Protein AF-A0A1F0PPR1-F1 (afdb_monomer)

Foldseek 3Di:
DCEPPAQPAEEEAEADADADLQYDHLNHQEYEHDDAAQAQYFCNNDDDQNQNHAEYEYEHLADHDYDVRSQLDDDQAGRNNHAYEYAQNRLVNQCPDPPSVSHSVSYDHNVPDDD

Mean predicted aligned error: 3.06 Å

Secondary structure (DSSP, 8-state):
--TT-SS--EEEE---SS----B-----SEEEE-S--SBPPTTTT-BS--TT--EEEE--SSPPB--GGGSSEETTEEGGGPEEEE-GGGHHHHHHSTTGGGGGGGEEEGGG---

Structure (mmCIF, N/CA/C/O backbone):
data_AF-A0A1F0PPR1-F1
#
_entry.id   AF-A0A1F0PPR1-F1
#
loop_
_atom_site.group_PDB
_atom_site.id
_atom_site.type_symbol
_atom_site.label_atom_id
_atom_site.label_alt_id
_atom_site.label_comp_id
_atom_site.label_asym_id
_atom_site.label_entity_id
_atom_site.label_seq_id
_atom_site.pdbx_PDB_ins_code
_atom_site.Cartn_x
_atom_site.Cartn_y
_atom_site.Cartn_z
_atom_site.occupancy
_atom_site.B_iso_or_equiv
_atom_site.auth_seq_id
_atom_site.auth_comp_id
_atom_site.auth_asym_id
_atom_site.auth_atom_id
_atom_site.pdbx_PDB_model_num
ATOM 1 N N . MET A 1 1 ? 7.290 -11.621 -11.144 1.00 75.56 1 MET A N 1
ATOM 2 C CA . MET A 1 1 ? 6.236 -12.295 -11.944 1.00 75.56 1 MET A CA 1
ATOM 3 C C . MET A 1 1 ? 5.989 -11.612 -13.292 1.00 75.56 1 MET A C 1
ATOM 5 O O . MET A 1 1 ? 5.795 -12.316 -14.270 1.00 75.56 1 MET A O 1
ATOM 9 N N . PHE A 1 2 ? 6.037 -10.278 -13.390 1.00 86.06 2 PHE A N 1
ATOM 10 C CA . PHE A 1 2 ? 5.670 -9.544 -14.616 1.00 86.06 2 PHE A CA 1
ATOM 11 C C . PHE A 1 2 ? 6.868 -9.019 -15.422 1.00 86.06 2 PHE A C 1
ATOM 13 O O . PHE A 1 2 ? 6.737 -8.072 -16.197 1.00 86.06 2 PHE A O 1
ATOM 20 N N . GLN A 1 3 ? 8.048 -9.614 -15.236 1.00 83.69 3 GLN A N 1
ATOM 21 C CA . GLN A 1 3 ? 9.293 -9.155 -15.850 1.00 83.69 3 GLN A CA 1
A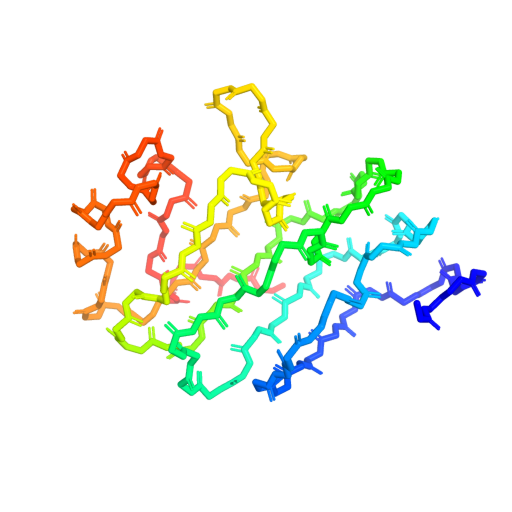TOM 22 C C . GLN A 1 3 ? 9.137 -8.951 -17.365 1.00 83.69 3 GLN A C 1
ATOM 24 O O . GLN A 1 3 ? 8.624 -9.811 -18.075 1.00 83.69 3 GLN A O 1
ATOM 29 N N . GLY A 1 4 ? 9.576 -7.789 -17.854 1.00 84.25 4 GLY A N 1
ATOM 30 C CA . GLY A 1 4 ? 9.473 -7.422 -19.270 1.00 84.25 4 GLY A CA 1
ATOM 31 C C . GLY A 1 4 ? 8.139 -6.796 -19.698 1.00 84.25 4 GLY A C 1
ATOM 32 O O . GLY A 1 4 ? 8.046 -6.303 -20.823 1.00 84.25 4 GLY A O 1
ATOM 33 N N . CYS A 1 5 ? 7.128 -6.723 -18.825 1.00 88.38 5 CYS A N 1
ATOM 34 C CA . CYS A 1 5 ? 5.903 -5.979 -19.115 1.00 88.38 5 CYS A CA 1
ATOM 35 C C . CYS A 1 5 ? 6.185 -4.469 -19.159 1.00 88.38 5 CYS A C 1
ATOM 37 O O . CYS A 1 5 ? 6.371 -3.831 -18.131 1.00 88.38 5 CYS A O 1
ATOM 39 N N . LYS A 1 6 ? 6.191 -3.872 -20.357 1.00 89.12 6 LYS A N 1
ATOM 40 C CA . LYS A 1 6 ? 6.506 -2.439 -20.545 1.00 89.12 6 LYS A CA 1
ATOM 41 C C . LYS A 1 6 ? 5.299 -1.500 -20.436 1.00 89.12 6 LYS A C 1
ATOM 43 O O . LYS A 1 6 ? 5.474 -0.290 -20.347 1.00 89.12 6 LYS A O 1
ATOM 48 N N . LYS A 1 7 ? 4.080 -2.042 -20.523 1.00 93.88 7 LYS A N 1
ATOM 49 C CA . LYS A 1 7 ? 2.820 -1.274 -20.575 1.00 93.88 7 LYS A CA 1
ATOM 50 C C . LYS A 1 7 ? 1.837 -1.642 -19.460 1.00 93.88 7 LYS A C 1
ATOM 52 O O . LYS A 1 7 ? 0.698 -1.186 -19.482 1.00 93.88 7 LYS A O 1
ATOM 57 N N . LEU A 1 8 ? 2.245 -2.483 -18.510 1.00 94.62 8 LEU A N 1
ATOM 58 C CA . LEU A 1 8 ? 1.375 -2.913 -17.421 1.00 94.62 8 LEU A CA 1
ATOM 59 C C . LEU A 1 8 ? 1.256 -1.778 -16.401 1.00 94.62 8 LEU A C 1
ATOM 61 O O . LEU A 1 8 ? 2.196 -1.513 -15.656 1.00 94.62 8 LEU A O 1
ATOM 65 N N . LYS A 1 9 ? 0.115 -1.087 -16.422 1.00 95.94 9 LYS A N 1
ATOM 66 C CA . LYS A 1 9 ? -0.146 0.092 -15.583 1.00 95.94 9 LYS A CA 1
ATOM 67 C C . LYS A 1 9 ? -0.953 -0.231 -14.338 1.00 95.94 9 LYS A C 1
ATOM 69 O O . LYS A 1 9 ? -0.676 0.299 -13.267 1.00 95.94 9 LYS A O 1
ATOM 74 N N . TYR A 1 10 ? -1.950 -1.095 -14.482 1.00 96.19 10 TYR A N 1
ATOM 75 C CA . TYR A 1 10 ? -2.924 -1.379 -13.440 1.00 96.19 10 TYR A CA 1
ATOM 76 C C . TYR A 1 10 ? -2.969 -2.869 -13.170 1.00 96.19 10 TYR A C 1
ATOM 78 O O . TYR A 1 10 ? -3.094 -3.665 -14.098 1.00 96.19 10 TYR A O 1
ATOM 86 N N . ILE A 1 11 ? -2.893 -3.234 -11.896 1.00 95.50 11 ILE A N 1
ATOM 87 C CA . ILE A 1 11 ? -2.921 -4.630 -11.479 1.00 95.50 11 ILE A CA 1
ATOM 88 C C . ILE A 1 11 ? -3.694 -4.796 -10.177 1.00 95.50 11 ILE A C 1
ATOM 90 O O . ILE A 1 11 ? -3.647 -3.946 -9.287 1.00 95.50 11 ILE A O 1
ATOM 94 N N . SER A 1 12 ? -4.424 -5.903 -10.095 1.00 96.56 12 SER A N 1
ATOM 95 C CA . SER A 1 12 ? -5.233 -6.303 -8.953 1.00 96.56 12 SER A CA 1
ATOM 96 C C . SER A 1 12 ? -4.806 -7.688 -8.494 1.00 96.56 12 SER A C 1
ATOM 98 O O . SER A 1 12 ? -4.625 -8.577 -9.322 1.00 96.56 12 SER A O 1
ATOM 100 N N . VAL A 1 13 ? -4.609 -7.853 -7.188 1.00 95.81 13 VAL A N 1
ATOM 101 C CA . VAL A 1 13 ? -3.995 -9.052 -6.609 1.00 95.81 13 VAL A CA 1
ATOM 102 C C . VAL A 1 13 ? -4.779 -9.477 -5.368 1.00 95.81 13 VAL A C 1
ATOM 104 O O . VAL A 1 13 ? -4.956 -8.645 -4.476 1.00 95.81 13 VAL A O 1
ATOM 107 N N . PRO A 1 14 ? -5.254 -10.730 -5.281 1.00 96.75 14 PRO A N 1
ATOM 108 C CA . PRO A 1 14 ? -5.857 -11.265 -4.061 1.00 96.75 14 PRO A CA 1
ATOM 109 C C . PRO A 1 14 ? -4.782 -11.619 -3.016 1.00 96.75 14 PRO A C 1
ATOM 111 O O . PRO A 1 14 ? -3.600 -11.653 -3.362 1.00 96.75 14 PRO A O 1
ATOM 114 N N . PRO A 1 15 ? -5.153 -11.935 -1.761 1.00 96.31 15 PRO A N 1
ATOM 115 C CA . PRO A 1 15 ? -4.201 -12.379 -0.749 1.00 96.31 15 PRO A CA 1
ATOM 116 C C . PRO A 1 15 ? -3.386 -13.580 -1.230 1.00 96.31 15 PRO A C 1
ATOM 118 O O . PRO A 1 15 ? -3.942 -14.610 -1.608 1.00 96.31 15 PRO A O 1
ATOM 121 N N . ILE A 1 16 ? -2.062 -13.440 -1.204 1.00 94.69 16 ILE A N 1
ATOM 122 C CA . ILE A 1 16 ? -1.110 -14.483 -1.595 1.00 94.69 16 ILE A CA 1
ATOM 123 C C . ILE A 1 16 ? 0.059 -14.537 -0.603 1.00 94.69 16 ILE A C 1
ATOM 125 O O . ILE A 1 16 ? 0.426 -13.508 -0.032 1.00 94.69 16 ILE A O 1
ATOM 129 N N . PRO A 1 17 ? 0.672 -15.716 -0.390 1.00 91.94 17 PRO A N 1
ATOM 130 C CA . PRO A 1 17 ? 1.691 -15.893 0.643 1.00 91.94 17 PRO A CA 1
ATOM 131 C C . PRO A 1 17 ? 3.115 -15.504 0.204 1.00 91.94 17 PRO A C 1
ATOM 133 O O . PRO A 1 17 ? 4.058 -15.743 0.950 1.00 91.94 17 PRO A O 1
ATOM 136 N N . PHE A 1 18 ? 3.304 -14.931 -0.990 1.00 89.50 18 PHE A N 1
ATOM 137 C CA . PHE A 1 18 ? 4.623 -14.569 -1.526 1.00 89.50 18 PHE A CA 1
ATOM 138 C C . PHE A 1 18 ? 4.613 -13.238 -2.291 1.00 89.50 18 PHE A C 1
ATOM 140 O O . PHE A 1 18 ? 3.575 -12.779 -2.770 1.00 89.50 18 PHE A O 1
ATOM 147 N N . GLY A 1 19 ? 5.792 -12.620 -2.413 1.00 86.62 19 GLY A N 1
ATOM 148 C CA . GLY A 1 19 ? 6.001 -11.385 -3.167 1.00 86.62 19 GLY A CA 1
ATOM 149 C C . GLY A 1 19 ? 5.929 -11.571 -4.680 1.00 86.62 19 GLY A C 1
ATOM 150 O O . GLY A 1 19 ? 6.522 -12.498 -5.228 1.00 86.62 19 GLY A O 1
ATOM 151 N N . ILE A 1 20 ? 5.224 -10.672 -5.372 1.00 88.56 20 ILE A N 1
ATOM 152 C CA . ILE A 1 20 ? 5.032 -10.747 -6.835 1.00 88.56 20 ILE A CA 1
ATOM 153 C C . ILE A 1 20 ? 5.558 -9.534 -7.603 1.00 88.56 20 ILE A C 1
ATOM 155 O O . ILE A 1 20 ? 5.854 -9.679 -8.793 1.00 88.56 20 ILE A O 1
ATOM 159 N N . PHE A 1 21 ? 5.735 -8.387 -6.930 1.00 90.56 21 PHE A N 1
ATOM 160 C CA . PHE A 1 21 ? 6.280 -7.152 -7.509 1.00 90.56 21 PHE A CA 1
ATOM 161 C C . PHE A 1 21 ? 7.786 -7.008 -7.294 1.00 90.56 21 PHE A C 1
ATOM 163 O O . PHE A 1 21 ? 8.338 -5.928 -7.496 1.00 90.56 21 PHE A O 1
ATOM 170 N N . ASN A 1 22 ? 8.463 -8.106 -6.941 1.00 89.19 22 ASN A N 1
ATOM 171 C CA . ASN A 1 22 ? 9.907 -8.240 -7.083 1.00 89.19 22 ASN A CA 1
ATOM 172 C C . ASN A 1 22 ? 10.274 -8.440 -8.566 1.00 89.19 22 ASN A C 1
ATOM 174 O O . ASN A 1 22 ? 10.566 -9.547 -9.019 1.00 89.19 22 ASN A O 1
ATOM 178 N N . ASP A 1 23 ? 10.132 -7.376 -9.352 1.00 89.56 23 ASP A N 1
ATOM 179 C CA . ASP A 1 23 ? 10.385 -7.351 -10.791 1.00 89.56 23 ASP A CA 1
ATOM 180 C C . ASP A 1 23 ? 10.970 -6.000 -11.255 1.00 89.56 23 ASP A C 1
ATOM 182 O O . ASP A 1 23 ? 11.166 -5.065 -10.469 1.00 89.56 23 ASP A O 1
ATOM 186 N N . ASN A 1 24 ? 11.268 -5.913 -12.555 1.00 89.25 24 ASN A N 1
ATOM 187 C CA . ASN A 1 24 ? 11.805 -4.723 -13.217 1.00 89.25 24 ASN A CA 1
ATOM 188 C C . ASN A 1 24 ? 10.730 -3.867 -13.916 1.00 89.25 24 ASN A C 1
ATOM 190 O O . ASN A 1 24 ? 11.056 -3.065 -14.793 1.00 89.25 24 ASN A O 1
ATOM 194 N N . VAL A 1 25 ? 9.450 -4.044 -13.578 1.00 91.44 25 VAL A N 1
ATOM 195 C CA . VAL A 1 25 ? 8.363 -3.306 -14.222 1.00 91.44 25 VAL A CA 1
ATOM 196 C C . VAL A 1 25 ? 8.231 -1.936 -13.573 1.00 91.44 25 VAL A C 1
ATOM 198 O O . VAL A 1 25 ? 7.781 -1.787 -12.440 1.00 91.44 25 VAL A O 1
ATOM 201 N N . ILE A 1 26 ? 8.607 -0.909 -14.330 1.00 91.81 26 ILE A N 1
ATOM 202 C CA . ILE A 1 26 ? 8.494 0.491 -13.905 1.00 91.81 26 ILE A CA 1
ATOM 203 C C . ILE A 1 26 ? 7.170 1.135 -14.323 1.00 91.81 26 ILE A C 1
ATOM 205 O O . ILE A 1 26 ? 6.891 2.249 -13.901 1.00 91.81 26 ILE A O 1
ATOM 209 N N . SER A 1 27 ? 6.369 0.466 -15.163 1.00 93.81 27 SER A N 1
ATOM 210 C CA . SER A 1 27 ? 5.166 1.050 -15.768 1.00 93.81 27 SER A CA 1
ATOM 211 C C . SER A 1 27 ? 3.931 1.036 -14.871 1.00 93.81 27 SER A C 1
ATOM 213 O O . SER A 1 27 ? 2.927 1.623 -15.269 1.00 93.81 27 SER A O 1
ATOM 215 N N . TYR A 1 28 ? 3.973 0.371 -13.710 1.00 94.50 28 TYR A N 1
ATOM 216 C CA . TYR A 1 28 ? 2.838 0.357 -12.791 1.00 94.50 28 TYR A CA 1
ATOM 217 C C . TYR A 1 28 ? 2.499 1.777 -12.366 1.00 94.50 28 TYR A C 1
ATOM 219 O O . TYR A 1 28 ? 3.352 2.476 -11.845 1.00 94.50 28 TYR A O 1
ATOM 227 N N . GLU A 1 29 ? 1.249 2.172 -12.553 1.00 96.06 29 GLU A N 1
ATOM 228 C CA . GLU A 1 29 ? 0.689 3.424 -12.053 1.00 96.06 29 GLU A CA 1
ATOM 229 C C . GLU A 1 29 ? -0.149 3.170 -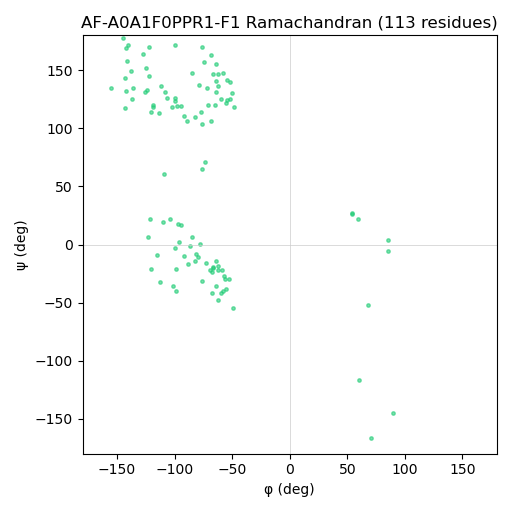10.796 1.00 96.06 29 GLU A C 1
ATOM 231 O O . GLU A 1 29 ? -0.120 3.970 -9.857 1.00 96.06 29 GLU A O 1
ATOM 236 N N . ARG A 1 30 ? -0.844 2.023 -10.750 1.00 96.31 30 ARG A N 1
ATOM 237 C CA . ARG A 1 30 ? -1.662 1.604 -9.610 1.00 96.31 30 ARG A CA 1
ATOM 238 C C . ARG A 1 30 ? -1.579 0.105 -9.358 1.00 96.31 30 ARG A C 1
ATOM 240 O O . ARG A 1 30 ? -1.831 -0.700 -10.259 1.00 96.31 30 ARG A O 1
ATOM 247 N N . VAL A 1 31 ? -1.368 -0.257 -8.098 1.00 96.25 31 VAL A N 1
ATOM 248 C CA . VAL A 1 31 ? -1.563 -1.624 -7.601 1.00 96.25 31 VAL A CA 1
ATOM 249 C C . VAL A 1 31 ? -2.750 -1.659 -6.648 1.00 96.25 31 VAL A C 1
ATOM 251 O O . VAL A 1 31 ? -2.884 -0.787 -5.797 1.00 96.25 31 VAL A O 1
ATOM 254 N N . ARG A 1 32 ? -3.614 -2.667 -6.777 1.00 97.38 32 ARG A N 1
ATOM 255 C CA . ARG A 1 32 ? -4.750 -2.914 -5.881 1.00 97.38 32 ARG A CA 1
ATOM 256 C C . ARG A 1 32 ? -4.608 -4.272 -5.205 1.00 97.38 32 ARG A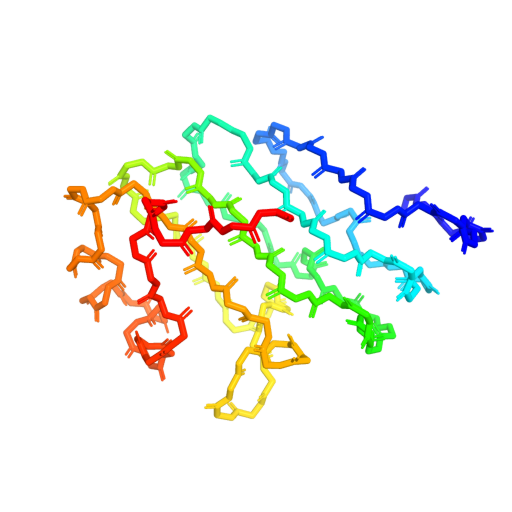 C 1
ATOM 258 O O . ARG A 1 32 ? -4.643 -5.300 -5.878 1.00 97.38 32 ARG A O 1
ATOM 265 N N . LEU A 1 33 ? -4.510 -4.276 -3.885 1.00 97.56 33 LEU A N 1
ATOM 266 C CA . LEU A 1 33 ? -4.592 -5.471 -3.056 1.00 97.56 33 LEU A CA 1
ATOM 267 C C . LEU A 1 33 ? -6.054 -5.702 -2.702 1.00 97.56 33 LEU A C 1
ATOM 269 O O . LEU A 1 33 ? -6.648 -4.947 -1.935 1.00 97.56 33 LEU A O 1
ATOM 273 N N . CYS A 1 34 ? -6.635 -6.705 -3.347 1.00 97.12 34 CYS A N 1
ATOM 274 C CA . CYS A 1 34 ? -8.051 -7.011 -3.248 1.00 97.12 34 CYS A CA 1
ATOM 275 C C . CYS A 1 34 ? -8.319 -7.889 -2.026 1.00 97.12 34 CYS A C 1
ATOM 277 O O . CYS A 1 34 ? -7.492 -8.738 -1.688 1.00 97.12 34 CYS A O 1
ATOM 279 N N . GLY A 1 35 ? -9.488 -7.719 -1.414 1.00 95.94 35 GLY A N 1
ATOM 280 C CA . GLY A 1 35 ? -9.933 -8.487 -0.256 1.00 95.94 35 GLY A CA 1
ATOM 281 C C . GLY A 1 35 ? -9.188 -8.186 1.049 1.00 95.94 35 GLY A C 1
ATOM 282 O 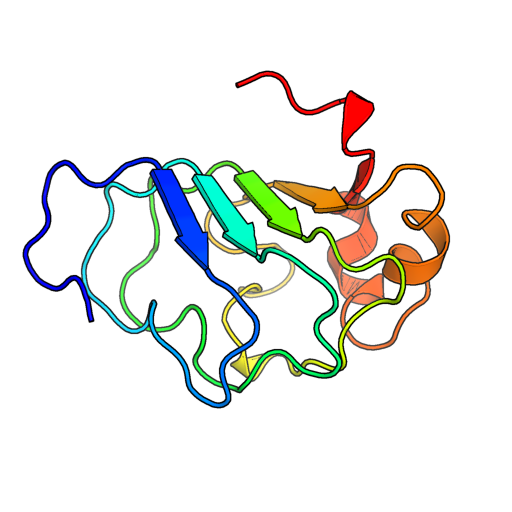O . GLY A 1 35 ? -8.462 -7.199 1.195 1.00 95.94 35 GLY A O 1
ATOM 283 N N . GLU A 1 36 ? -9.391 -9.071 2.025 1.00 97.50 36 GLU A N 1
ATOM 284 C CA . GLU A 1 36 ? -8.837 -8.950 3.375 1.00 97.50 36 GLU A CA 1
ATOM 285 C C . GLU A 1 36 ? -7.490 -9.671 3.491 1.00 97.50 36 GLU A C 1
ATOM 287 O O . GLU A 1 36 ? -7.401 -10.902 3.479 1.00 97.50 36 GLU A O 1
ATOM 292 N N . TRP A 1 37 ? -6.426 -8.890 3.637 1.00 97.44 37 TRP A N 1
ATOM 293 C CA . TRP A 1 37 ? -5.070 -9.362 3.845 1.00 97.44 37 TRP A CA 1
ATOM 294 C C . TRP A 1 37 ? -4.774 -9.399 5.340 1.00 97.44 37 TRP A C 1
ATOM 296 O O . TRP A 1 37 ? -4.758 -8.381 6.022 1.00 97.44 37 TRP A O 1
ATOM 306 N N . LYS A 1 38 ? -4.469 -10.584 5.867 1.00 97.00 38 LYS A N 1
ATOM 307 C CA . LYS A 1 38 ? -3.986 -10.709 7.254 1.00 97.00 38 LYS A CA 1
ATOM 308 C C . LYS A 1 38 ? -2.521 -10.288 7.386 1.00 97.00 38 LYS A C 1
ATOM 310 O O . LYS A 1 38 ? -2.098 -9.805 8.435 1.00 97.00 38 LYS A O 1
ATOM 315 N N . HIS A 1 39 ? -1.751 -10.500 6.324 1.00 96.62 39 HIS A N 1
ATOM 316 C CA . HIS A 1 39 ? -0.325 -10.229 6.251 1.00 96.62 39 HIS A CA 1
ATOM 317 C C . HIS A 1 39 ? 0.068 -9.998 4.793 1.00 96.62 39 HIS A C 1
ATOM 319 O O . HIS A 1 39 ? -0.352 -10.779 3.941 1.00 96.62 39 HIS A O 1
ATOM 325 N N . ILE A 1 40 ? 0.860 -8.960 4.514 1.00 96.19 40 ILE A N 1
ATOM 326 C CA . ILE A 1 40 ? 1.516 -8.794 3.210 1.00 96.19 40 ILE A CA 1
ATOM 327 C C . ILE A 1 40 ? 2.959 -9.284 3.374 1.00 96.19 40 ILE A C 1
ATOM 329 O O . ILE A 1 40 ? 3.645 -8.792 4.274 1.00 96.19 40 ILE A O 1
ATOM 333 N N . PRO A 1 41 ? 3.415 -10.253 2.562 1.00 94.75 41 PRO A N 1
ATOM 334 C CA . PRO A 1 41 ? 4.698 -10.903 2.785 1.00 94.75 41 PRO A CA 1
ATOM 335 C C . PRO A 1 41 ? 5.872 -9.948 2.551 1.00 94.75 41 PRO A C 1
ATOM 337 O O . PRO A 1 41 ? 5.746 -8.885 1.935 1.00 94.75 41 PRO A O 1
ATOM 340 N N . ASP A 1 42 ? 7.040 -10.333 3.048 1.00 93.06 42 ASP A N 1
ATOM 341 C CA . ASP A 1 42 ? 8.276 -9.611 2.771 1.00 93.06 42 ASP A CA 1
ATOM 342 C C . ASP A 1 42 ? 8.616 -9.662 1.274 1.00 93.06 42 ASP A C 1
ATOM 344 O O . ASP A 1 42 ? 8.186 -10.555 0.535 1.00 93.06 42 ASP A O 1
ATOM 348 N N . TYR A 1 43 ? 9.377 -8.670 0.811 1.00 91.00 43 TYR A N 1
ATOM 349 C CA . TYR A 1 43 ? 9.788 -8.517 -0.584 1.00 91.00 43 TYR A CA 1
ATOM 350 C C . TYR A 1 43 ? 8.621 -8.399 -1.582 1.00 91.00 43 TYR A C 1
ATOM 352 O O . TYR A 1 43 ? 8.789 -8.656 -2.778 1.00 91.00 43 TYR A O 1
ATOM 360 N N . PHE A 1 44 ? 7.433 -7.996 -1.112 1.00 91.62 44 PHE A N 1
ATOM 361 C CA . PHE A 1 44 ? 6.246 -7.886 -1.955 1.00 91.62 44 PHE A CA 1
ATOM 362 C C . PHE A 1 44 ? 6.423 -6.858 -3.072 1.00 91.62 44 PHE A C 1
ATOM 364 O O . PHE A 1 44 ? 6.188 -7.201 -4.229 1.00 91.62 44 PHE A O 1
ATOM 371 N N . PHE A 1 45 ? 6.912 -5.660 -2.733 1.00 87.81 45 PHE A N 1
ATOM 372 C CA . PHE A 1 45 ? 7.322 -4.573 -3.632 1.00 87.81 45 PHE A CA 1
ATOM 373 C C . PHE A 1 45 ? 8.844 -4.395 -3.648 1.00 87.81 45 PHE A C 1
ATOM 375 O O . PHE A 1 45 ? 9.370 -3.351 -3.276 1.00 87.81 45 PHE A O 1
ATOM 382 N N . TRP A 1 46 ? 9.578 -5.425 -4.062 1.00 83.25 46 TRP A N 1
ATOM 383 C CA . TRP A 1 46 ? 11.043 -5.371 -4.103 1.00 83.25 46 TRP A CA 1
ATOM 384 C C . TRP A 1 46 ? 11.606 -5.095 -5.510 1.00 83.25 46 TRP A C 1
ATOM 386 O O . TRP A 1 46 ? 10.881 -5.080 -6.508 1.00 83.25 46 TRP A O 1
ATOM 396 N N . GLY A 1 47 ? 12.912 -4.856 -5.610 1.00 77.06 47 GLY A N 1
ATOM 397 C CA . GLY A 1 47 ? 13.606 -4.659 -6.886 1.00 77.06 47 GLY A CA 1
ATOM 398 C C . GLY 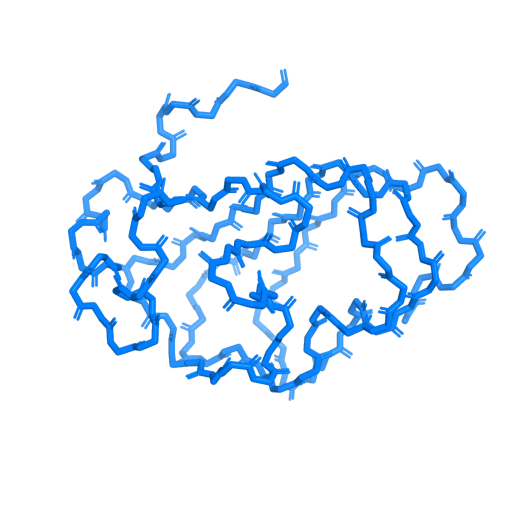A 1 47 ? 13.653 -3.199 -7.345 1.00 77.06 47 GLY A C 1
ATOM 399 O O . GLY A 1 47 ? 13.817 -2.295 -6.533 1.00 77.06 47 GLY A O 1
ATOM 400 N N . TRP A 1 48 ? 13.566 -2.970 -8.660 1.00 73.19 48 TRP A N 1
ATOM 401 C CA . TRP A 1 48 ? 13.721 -1.631 -9.248 1.00 73.19 48 TRP A CA 1
ATOM 402 C C . TRP A 1 48 ? 12.698 -0.641 -8.684 1.00 73.19 48 TRP A C 1
ATOM 404 O O . TRP A 1 48 ? 11.551 -1.020 -8.416 1.00 73.19 48 TRP A O 1
ATOM 414 N N . GLU A 1 49 ? 13.113 0.627 -8.582 1.00 72.94 49 GLU A N 1
ATOM 415 C CA . GLU A 1 49 ? 12.241 1.752 -8.245 1.00 72.94 49 GLU A CA 1
ATOM 416 C C . GLU A 1 49 ? 10.992 1.686 -9.127 1.00 72.94 49 GLU A C 1
ATOM 418 O O . GLU A 1 49 ? 11.070 1.735 -10.358 1.00 72.94 49 GLU A O 1
ATOM 423 N N . LYS A 1 50 ? 9.822 1.536 -8.510 1.00 89.50 50 LYS A N 1
ATOM 424 C CA . LYS A 1 50 ? 8.538 1.501 -9.212 1.00 89.50 50 LYS A CA 1
ATOM 425 C C . LYS A 1 50 ? 8.163 2.935 -9.618 1.00 89.50 50 LYS A C 1
ATOM 427 O O . LYS A 1 50 ? 7.217 3.505 -9.096 1.00 89.50 50 LYS A O 1
ATOM 432 N N . ARG A 1 51 ? 8.962 3.535 -10.511 1.00 89.69 51 ARG A N 1
ATOM 433 C CA . ARG A 1 51 ? 9.038 4.985 -10.808 1.00 89.69 51 ARG A CA 1
ATOM 434 C C . ARG A 1 51 ? 7.744 5.632 -11.290 1.00 89.69 51 ARG A C 1
ATOM 436 O O . ARG A 1 51 ? 7.601 6.845 -11.184 1.00 89.69 51 ARG A O 1
ATOM 443 N N . ASN A 1 52 ? 6.813 4.852 -11.831 1.00 93.50 52 ASN A N 1
ATOM 444 C CA . ASN A 1 52 ? 5.519 5.386 -12.250 1.00 93.50 52 ASN A CA 1
ATOM 445 C C . ASN A 1 52 ? 4.416 5.122 -11.224 1.00 93.50 52 ASN A C 1
ATOM 447 O O . ASN A 1 52 ? 3.290 5.565 -11.450 1.00 93.50 52 ASN A O 1
ATOM 451 N N . LEU A 1 53 ? 4.707 4.415 -10.125 1.00 94.50 53 LEU A N 1
ATOM 452 C CA . LEU A 1 53 ? 3.696 4.018 -9.156 1.00 94.50 53 LEU A CA 1
ATOM 453 C C . LEU A 1 53 ? 3.233 5.252 -8.397 1.00 94.50 53 LEU A C 1
ATOM 455 O O . LEU A 1 53 ? 4.029 5.929 -7.753 1.00 94.50 53 LEU A O 1
ATOM 459 N N . LYS A 1 54 ? 1.938 5.540 -8.496 1.00 96.06 54 LYS A N 1
ATOM 460 C CA . LYS A 1 54 ? 1.302 6.703 -7.868 1.00 96.06 54 LYS A CA 1
ATOM 461 C C . LYS A 1 54 ? 0.334 6.293 -6.773 1.00 96.06 54 LYS A C 1
ATOM 463 O O . LYS A 1 54 ? 0.166 7.031 -5.808 1.00 96.06 54 LYS A O 1
ATOM 468 N N . ALA A 1 55 ? -0.310 5.137 -6.930 1.00 97.25 55 ALA A N 1
ATOM 469 C CA . ALA A 1 55 ? -1.368 4.692 -6.037 1.00 97.25 55 ALA A CA 1
ATOM 470 C C . ALA A 1 55 ? -1.235 3.212 -5.669 1.00 97.25 55 ALA A C 1
ATOM 472 O O . ALA A 1 55 ? -1.056 2.337 -6.518 1.00 97.25 55 ALA A O 1
ATOM 473 N N . ILE A 1 56 ? -1.404 2.932 -4.387 1.00 97.00 56 ILE A N 1
ATOM 474 C CA . ILE A 1 56 ? -1.543 1.593 -3.835 1.00 97.00 56 ILE A CA 1
ATOM 475 C C . ILE A 1 56 ? -2.895 1.564 -3.144 1.00 97.00 56 ILE A C 1
ATOM 477 O O . ILE A 1 56 ? -3.106 2.277 -2.175 1.00 97.00 56 ILE A O 1
ATOM 481 N N . ILE A 1 57 ? -3.823 0.763 -3.647 1.00 98.25 57 ILE A N 1
ATOM 482 C CA . ILE A 1 57 ? -5.138 0.588 -3.034 1.00 98.25 57 ILE A CA 1
ATOM 483 C C . ILE A 1 57 ? -5.107 -0.704 -2.231 1.00 98.25 57 ILE A C 1
ATOM 485 O O . ILE A 1 57 ? -4.788 -1.753 -2.785 1.00 98.25 57 ILE A O 1
ATOM 489 N N . ILE A 1 58 ? -5.460 -0.644 -0.955 1.00 98.12 58 ILE A N 1
ATOM 490 C CA . ILE A 1 58 ? -5.589 -1.817 -0.091 1.00 98.12 58 ILE A CA 1
ATOM 491 C C . ILE A 1 58 ? -7.036 -1.872 0.370 1.00 98.12 58 ILE A C 1
ATOM 493 O O . ILE A 1 58 ? -7.523 -0.927 0.975 1.00 98.12 58 ILE A O 1
ATOM 497 N N . GLU A 1 59 ? -7.742 -2.956 0.063 1.00 98.31 59 GLU A N 1
ATOM 498 C CA . GLU A 1 59 ? -9.164 -3.084 0.412 1.00 98.31 59 GLU A CA 1
ATOM 499 C C . GLU A 1 59 ? -9.410 -3.542 1.843 1.00 98.31 59 GLU A C 1
ATOM 501 O O . GLU A 1 59 ? -10.532 -3.441 2.328 1.00 98.31 59 GLU A O 1
ATOM 506 N N . SER A 1 60 ? -8.373 -4.043 2.511 1.00 98.31 60 SER A N 1
ATOM 507 C CA . SER A 1 60 ? -8.500 -4.638 3.834 1.00 98.31 60 SER A CA 1
ATOM 508 C C . SER A 1 60 ? -8.939 -3.599 4.856 1.00 98.31 60 SER A C 1
ATOM 510 O O . SER A 1 60 ? -8.243 -2.603 5.084 1.00 98.31 60 SER A O 1
ATOM 512 N N . GLY A 1 61 ? -10.086 -3.841 5.488 1.00 97.88 61 GLY A N 1
ATOM 513 C CA . GLY A 1 61 ? -10.639 -2.969 6.519 1.00 97.88 61 GLY A CA 1
ATOM 514 C C . GLY A 1 61 ? -9.825 -2.989 7.816 1.00 97.88 6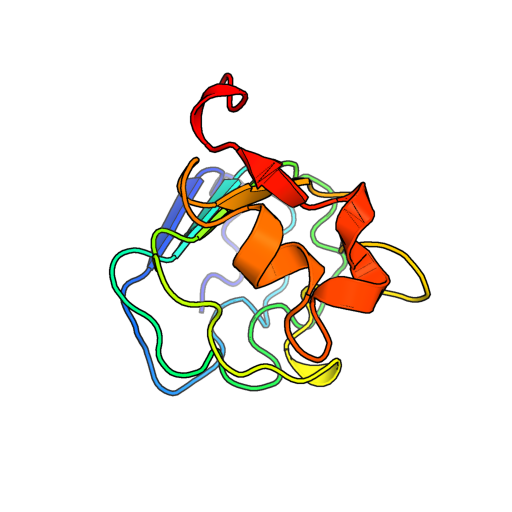1 GLY A C 1
ATOM 515 O O . GLY A 1 61 ? -9.888 -2.043 8.610 1.00 97.88 61 GLY A O 1
ATOM 516 N N . ILE A 1 62 ? -9.048 -4.048 8.033 1.00 98.00 62 ILE A N 1
ATOM 517 C CA . ILE A 1 62 ? -8.077 -4.160 9.122 1.00 98.00 62 ILE A CA 1
ATOM 518 C C . ILE A 1 62 ? -6.670 -4.058 8.514 1.00 98.00 62 ILE A C 1
ATOM 520 O O . ILE A 1 62 ? -6.396 -4.772 7.549 1.00 98.00 62 ILE A O 1
ATOM 524 N N . PRO A 1 63 ? -5.772 -3.216 9.063 1.00 98.12 63 PRO A N 1
ATOM 525 C CA . PRO A 1 63 ? -4.400 -3.110 8.580 1.00 98.12 63 PRO A CA 1
ATOM 526 C C . PRO A 1 63 ? -3.694 -4.476 8.592 1.00 98.12 63 PRO A C 1
ATOM 528 O O . PRO A 1 63 ? -3.576 -5.091 9.659 1.00 98.12 63 PRO A O 1
ATOM 531 N N . PRO A 1 64 ? -3.203 -4.965 7.440 1.00 97.88 64 PRO A N 1
ATOM 532 C CA . PRO A 1 64 ? -2.441 -6.202 7.378 1.00 97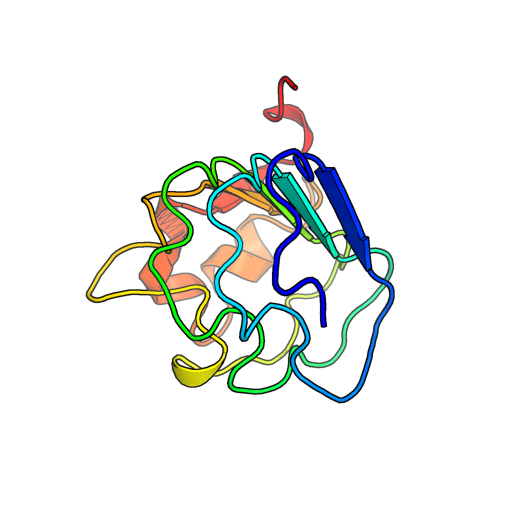.88 64 PRO A CA 1
ATOM 533 C C . PRO A 1 64 ? -1.154 -6.072 8.189 1.00 97.88 64 PRO A C 1
ATOM 535 O O . PRO A 1 64 ? -0.525 -5.010 8.211 1.00 97.88 64 PRO A O 1
ATOM 538 N N . LYS A 1 65 ? -0.703 -7.166 8.808 1.00 97.25 65 LYS A N 1
ATOM 539 C CA . LYS A 1 65 ? 0.644 -7.206 9.392 1.00 97.25 65 LYS A CA 1
ATOM 540 C C . LYS A 1 65 ? 1.674 -7.071 8.276 1.00 97.25 65 LYS A C 1
ATOM 542 O O . LYS A 1 65 ? 1.599 -7.818 7.301 1.00 97.25 65 LYS A O 1
ATOM 547 N N . ILE A 1 66 ? 2.648 -6.186 8.435 1.00 95.50 66 ILE A N 1
ATOM 548 C CA . ILE A 1 66 ? 3.746 -6.004 7.481 1.00 95.50 66 ILE A CA 1
ATOM 549 C C . ILE A 1 66 ? 5.052 -5.722 8.214 1.00 95.50 66 ILE A C 1
ATOM 551 O O . ILE A 1 66 ? 5.053 -5.440 9.413 1.00 95.50 66 ILE A O 1
ATOM 555 N N . THR A 1 67 ? 6.153 -5.760 7.473 1.00 92.88 67 THR A N 1
ATOM 556 C CA . THR A 1 67 ? 7.451 -5.256 7.920 1.00 92.88 67 THR A CA 1
ATOM 557 C C . THR A 1 67 ? 7.940 -4.178 6.949 1.00 92.88 67 THR A C 1
ATOM 559 O O . THR A 1 67 ? 7.395 -4.011 5.855 1.00 92.88 67 THR A O 1
ATOM 562 N N . ASN A 1 68 ? 9.011 -3.467 7.308 1.00 86.25 68 ASN A N 1
ATOM 563 C CA . ASN A 1 68 ? 9.680 -2.555 6.373 1.00 86.25 68 ASN A CA 1
ATOM 564 C C . ASN A 1 68 ? 10.273 -3.289 5.150 1.00 86.25 68 ASN A C 1
ATOM 566 O O . ASN A 1 68 ? 10.500 -2.673 4.111 1.00 86.25 68 ASN A O 1
ATOM 570 N N . THR A 1 69 ? 10.460 -4.611 5.226 1.00 90.12 69 THR A N 1
ATOM 571 C CA . THR A 1 69 ? 10.987 -5.447 4.137 1.00 90.12 69 THR A CA 1
ATOM 572 C C . THR A 1 69 ? 9.922 -5.784 3.084 1.00 90.12 69 THR A C 1
ATOM 574 O O . THR A 1 69 ? 10.259 -6.232 1.990 1.00 90.12 69 THR A O 1
ATOM 577 N N . SER A 1 70 ? 8.633 -5.509 3.329 1.00 91.06 70 SER A N 1
ATOM 578 C CA . SER A 1 70 ? 7.569 -5.684 2.324 1.00 91.06 70 SER A CA 1
ATOM 579 C C . SER A 1 70 ? 7.724 -4.764 1.097 1.00 91.06 70 SER A C 1
ATOM 581 O O . SER A 1 70 ? 7.091 -5.013 0.071 1.00 91.06 70 SER A O 1
ATOM 583 N N . GLY A 1 71 ? 8.575 -3.731 1.164 1.00 87.69 71 GLY A N 1
ATOM 584 C CA . GLY A 1 71 ? 8.977 -2.910 0.011 1.00 87.69 71 GLY A CA 1
ATOM 585 C C . GLY A 1 71 ? 8.040 -1.747 -0.341 1.00 87.69 71 GLY A C 1
ATOM 586 O O . GLY A 1 71 ? 8.269 -1.036 -1.314 1.00 87.69 71 GLY A O 1
ATOM 587 N N . PHE A 1 72 ? 6.994 -1.513 0.457 1.00 89.06 72 PHE A N 1
ATOM 588 C CA . PHE A 1 72 ? 6.134 -0.326 0.320 1.00 89.06 72 PHE A CA 1
ATOM 589 C C . PHE A 1 72 ? 6.856 0.972 0.666 1.00 89.06 72 PHE A C 1
ATOM 591 O O . PHE A 1 72 ? 6.429 2.043 0.238 1.00 89.06 72 PHE A O 1
ATOM 598 N N . PHE A 1 73 ? 7.915 0.875 1.464 1.00 89.81 73 PHE A N 1
ATOM 599 C CA . PHE A 1 73 ? 8.555 2.001 2.113 1.00 89.81 73 PHE A CA 1
ATOM 600 C C . PHE A 1 73 ? 10.027 2.085 1.736 1.00 89.81 73 PHE A C 1
ATOM 602 O O . PHE A 1 73 ? 10.696 1.067 1.558 1.00 89.81 73 PHE A O 1
ATOM 609 N N . TYR A 1 74 ? 10.523 3.310 1.621 1.00 84.19 74 TYR A N 1
ATOM 610 C CA . TYR A 1 74 ? 11.906 3.615 1.306 1.00 84.19 74 TYR A CA 1
ATOM 611 C C . TYR A 1 74 ? 12.340 4.850 2.096 1.00 84.19 74 TYR A C 1
ATOM 613 O O . TYR A 1 74 ? 11.770 5.929 1.940 1.00 84.19 74 TYR A O 1
ATOM 621 N N . GLY A 1 75 ? 13.332 4.692 2.975 1.00 84.69 75 GLY A N 1
ATOM 622 C CA . GLY A 1 75 ? 13.725 5.755 3.899 1.00 84.69 75 GLY A CA 1
ATOM 623 C C . GLY A 1 75 ? 12.563 6.155 4.811 1.00 84.69 75 GLY A C 1
ATOM 624 O O . GLY A 1 75 ? 12.088 5.342 5.595 1.00 84.69 75 GLY A O 1
ATOM 625 N N . ASN A 1 76 ? 12.111 7.404 4.700 1.00 84.94 76 ASN A N 1
ATOM 626 C CA . ASN A 1 76 ? 11.006 7.976 5.475 1.00 84.94 76 ASN A CA 1
ATOM 627 C C . ASN A 1 76 ? 9.743 8.248 4.631 1.00 84.94 76 ASN A C 1
ATOM 629 O O . ASN A 1 76 ? 8.899 9.051 5.026 1.00 84.94 76 ASN A O 1
ATOM 633 N N . HIS A 1 77 ? 9.616 7.618 3.461 1.00 90.81 77 HIS A N 1
ATOM 634 C CA . HIS A 1 77 ? 8.472 7.788 2.568 1.00 90.81 77 HIS A CA 1
ATOM 635 C C . HIS A 1 77 ? 8.043 6.464 1.922 1.00 90.81 77 HIS A C 1
ATOM 637 O O . HIS A 1 77 ? 8.714 5.439 2.034 1.00 90.81 77 HIS A O 1
ATOM 643 N N . THR A 1 78 ? 6.907 6.464 1.226 1.00 92.25 78 THR A N 1
ATOM 644 C CA . THR A 1 78 ? 6.486 5.322 0.403 1.00 92.25 78 THR A CA 1
ATOM 645 C C . THR A 1 78 ? 7.297 5.237 -0.887 1.00 92.25 78 THR A C 1
ATOM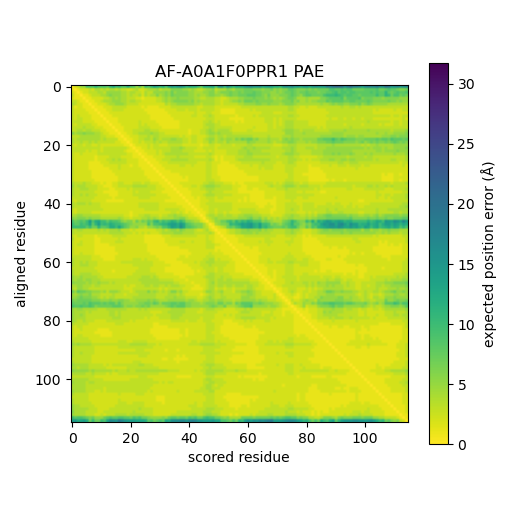 647 O O . THR A 1 78 ? 7.844 6.231 -1.371 1.00 92.25 78 THR A O 1
ATOM 650 N N . ILE A 1 79 ? 7.373 4.052 -1.487 1.00 90.25 79 ILE A N 1
ATOM 651 C CA . ILE A 1 79 ? 8.027 3.855 -2.781 1.00 90.25 79 ILE A CA 1
ATOM 652 C C . ILE A 1 79 ? 7.476 4.848 -3.815 1.00 90.25 79 ILE A C 1
ATOM 654 O O . ILE A 1 79 ? 6.268 4.944 -4.022 1.00 90.25 79 ILE A O 1
ATOM 658 N N . ASN A 1 80 ? 8.374 5.618 -4.437 1.00 92.06 80 ASN A N 1
ATOM 659 C CA . ASN A 1 80 ? 8.029 6.667 -5.401 1.00 92.06 80 ASN A CA 1
ATOM 660 C C . ASN A 1 80 ? 7.010 7.714 -4.889 1.00 92.06 80 ASN A C 1
ATOM 662 O O . ASN A 1 80 ? 6.258 8.278 -5.679 1.00 92.06 80 ASN A O 1
ATOM 666 N N . PHE A 1 81 ? 6.947 7.951 -3.573 1.00 93.81 81 PHE A N 1
ATOM 667 C CA . PHE A 1 81 ? 5.928 8.804 -2.941 1.0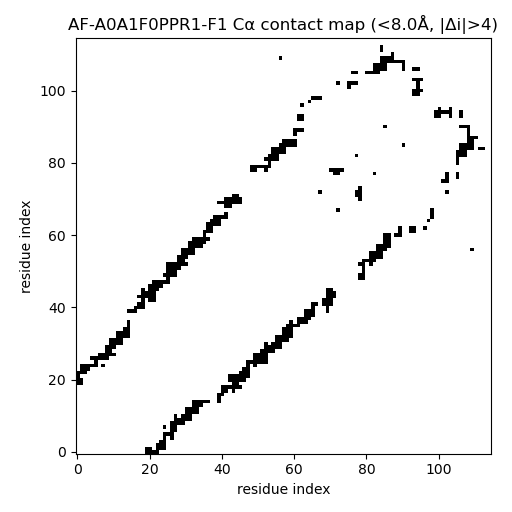0 93.81 81 PHE A CA 1
ATOM 668 C C . PHE A 1 81 ? 4.487 8.390 -3.297 1.00 93.81 81 PHE A C 1
ATOM 670 O O . PHE A 1 81 ? 3.570 9.215 -3.297 1.00 93.81 81 PHE A O 1
ATOM 677 N N . ALA A 1 82 ? 4.273 7.109 -3.619 1.00 95.06 82 ALA A N 1
ATOM 678 C CA . ALA A 1 82 ? 2.959 6.583 -3.943 1.00 95.06 82 ALA A CA 1
ATOM 679 C C . ALA A 1 82 ? 2.014 6.723 -2.744 1.00 95.06 82 ALA A C 1
ATOM 681 O O . ALA A 1 82 ? 2.363 6.405 -1.605 1.00 95.06 82 ALA A O 1
ATOM 682 N N . LYS A 1 83 ? 0.786 7.162 -3.004 1.00 97.50 83 LYS A N 1
ATOM 683 C CA . LYS A 1 83 ? -0.252 7.268 -1.980 1.00 97.50 83 LYS A CA 1
ATOM 684 C C . LYS A 1 83 ? -0.858 5.897 -1.707 1.00 97.50 83 LYS A C 1
ATOM 686 O O . LYS A 1 83 ? -1.146 5.143 -2.639 1.00 97.50 83 LYS A O 1
ATOM 691 N N . ILE A 1 84 ? -1.067 5.587 -0.435 1.00 97.94 84 ILE A N 1
ATOM 692 C CA . ILE A 1 84 ? -1.752 4.382 0.021 1.00 97.94 84 ILE A CA 1
ATOM 693 C C . ILE A 1 84 ? -3.200 4.757 0.319 1.00 97.94 84 ILE A C 1
ATOM 695 O O . ILE A 1 84 ? -3.474 5.585 1.182 1.00 97.94 84 ILE A O 1
ATOM 699 N N . TYR A 1 85 ? -4.127 4.138 -0.396 1.00 98.62 85 TYR A N 1
ATOM 700 C CA . TYR A 1 85 ? -5.558 4.346 -0.254 1.00 98.62 85 TYR A CA 1
ATOM 701 C C . TYR A 1 85 ? -6.190 3.139 0.428 1.00 98.62 85 TYR A C 1
ATOM 703 O O . TYR A 1 85 ? -6.036 2.008 -0.039 1.00 98.62 85 TYR A O 1
ATOM 711 N N . VAL A 1 86 ? -6.916 3.388 1.514 1.00 98.69 86 VAL A N 1
ATOM 712 C CA . VAL A 1 86 ? -7.560 2.359 2.348 1.00 98.69 86 VAL A CA 1
ATOM 713 C C . VAL A 1 86 ? -9.045 2.681 2.537 1.00 98.69 86 VAL A C 1
ATOM 715 O O . VAL A 1 86 ? -9.443 3.822 2.285 1.00 98.69 86 VAL A O 1
ATOM 718 N N . PRO A 1 87 ? -9.902 1.737 2.975 1.00 98.62 87 PRO A N 1
ATOM 719 C CA . PRO A 1 87 ? -11.306 2.037 3.231 1.00 98.62 87 PRO A CA 1
ATOM 720 C C . PRO A 1 87 ? -11.455 3.251 4.152 1.00 98.62 87 PRO A C 1
ATOM 722 O O . PRO A 1 87 ? -10.695 3.413 5.106 1.00 98.62 87 PRO A O 1
ATOM 725 N N . ASN A 1 88 ? -12.434 4.114 3.872 1.00 98.50 88 ASN A N 1
ATOM 726 C CA . ASN A 1 88 ? -12.580 5.404 4.564 1.00 98.50 88 ASN A CA 1
ATOM 727 C C . ASN A 1 88 ? -12.674 5.242 6.092 1.00 98.50 88 ASN A C 1
ATOM 729 O O . ASN A 1 88 ? -12.085 6.004 6.849 1.00 98.50 88 ASN A O 1
ATOM 733 N N . ASN A 1 89 ? -13.362 4.194 6.543 1.00 98.12 89 ASN A N 1
ATOM 734 C CA . ASN A 1 89 ? -13.532 3.831 7.952 1.00 98.12 89 ASN A CA 1
ATOM 735 C C . ASN A 1 89 ? -12.308 3.138 8.587 1.00 98.12 89 ASN A C 1
ATOM 737 O O . ASN A 1 89 ? -12.357 2.750 9.757 1.00 98.12 89 ASN A O 1
ATOM 741 N N . SER A 1 90 ? -11.230 2.949 7.828 1.00 98.44 90 SER A N 1
ATOM 742 C CA . SER A 1 90 ? -10.012 2.259 8.253 1.00 98.44 90 SER A CA 1
ATOM 743 C C . SER A 1 90 ? -8.790 3.165 8.295 1.00 98.44 90 SER A C 1
ATOM 745 O O . SER A 1 90 ? -7.777 2.742 8.841 1.00 98.44 90 SER A O 1
ATOM 747 N N . VAL A 1 91 ? -8.875 4.397 7.783 1.00 98.62 91 VAL A N 1
ATOM 748 C CA . VAL A 1 91 ? -7.743 5.337 7.711 1.00 98.62 91 VAL A CA 1
ATOM 749 C C . VAL A 1 91 ? -7.022 5.459 9.051 1.00 98.62 91 VAL A C 1
ATOM 751 O O . VAL A 1 91 ? -5.834 5.158 9.124 1.00 98.62 91 VAL A O 1
ATOM 754 N N . GLU A 1 92 ? -7.736 5.790 10.126 1.00 98.50 92 GLU A N 1
ATOM 755 C CA . GLU A 1 92 ? -7.116 5.953 11.448 1.00 98.50 92 GLU A CA 1
ATOM 756 C C . GLU A 1 92 ? -6.523 4.642 11.983 1.00 98.50 92 GLU A C 1
ATOM 758 O O . GLU A 1 92 ? -5.412 4.636 12.505 1.00 98.50 92 GLU A O 1
ATOM 763 N N . LYS A 1 93 ? -7.163 3.494 11.716 1.00 98.50 93 LYS A N 1
ATOM 764 C CA . LYS A 1 93 ? -6.605 2.181 12.088 1.00 98.50 93 LYS A CA 1
ATOM 765 C C . LYS A 1 93 ? -5.251 1.944 11.424 1.00 98.50 93 LYS A C 1
ATOM 767 O O . LYS A 1 93 ? -4.338 1.432 12.063 1.00 98.50 93 LYS A O 1
ATOM 772 N N . TYR A 1 94 ? -5.113 2.301 10.147 1.00 98.44 94 TYR A N 1
ATOM 773 C CA . TYR A 1 94 ? -3.835 2.210 9.443 1.00 98.44 94 TYR A CA 1
ATOM 774 C C . TYR A 1 94 ? -2.818 3.213 9.997 1.00 98.44 94 TYR A C 1
ATOM 776 O O . TYR A 1 94 ? -1.667 2.846 10.202 1.00 98.44 94 TYR A O 1
ATOM 784 N N . ARG A 1 95 ? -3.224 4.451 10.295 1.00 98.25 95 ARG A N 1
ATOM 785 C CA . ARG A 1 95 ? -2.331 5.485 10.851 1.00 98.25 95 ARG A CA 1
ATOM 786 C C . ARG A 1 95 ? -1.831 5.174 12.264 1.00 98.25 95 ARG A C 1
ATOM 788 O O . ARG A 1 95 ? -0.810 5.722 12.667 1.00 98.25 95 ARG A O 1
ATOM 795 N N . GLU A 1 96 ? -2.511 4.299 12.996 1.00 98.12 96 GLU A N 1
ATOM 796 C CA . GLU A 1 96 ? -2.120 3.851 14.340 1.00 98.12 96 GLU A CA 1
ATOM 797 C C . GLU A 1 96 ? -1.403 2.491 14.343 1.00 98.12 96 GLU A C 1
ATOM 799 O O . GLU A 1 96 ? -0.673 2.166 15.285 1.00 98.12 96 GLU A O 1
ATOM 804 N N . ALA A 1 97 ? -1.584 1.683 13.294 1.00 97.69 97 ALA A N 1
ATOM 805 C CA . ALA A 1 97 ? -1.025 0.341 13.219 1.00 97.69 97 ALA A CA 1
ATOM 806 C C . ALA A 1 97 ? 0.509 0.343 13.145 1.00 97.69 97 ALA A C 1
ATOM 808 O O . ALA A 1 97 ? 1.141 1.217 12.549 1.00 97.69 97 ALA A O 1
ATOM 809 N N . ALA A 1 98 ? 1.121 -0.688 13.734 1.00 95.75 98 ALA A N 1
ATOM 810 C CA . ALA A 1 98 ? 2.568 -0.877 13.698 1.00 95.75 98 ALA A CA 1
ATOM 811 C C . ALA A 1 98 ? 3.095 -0.869 12.254 1.00 95.75 98 ALA A C 1
ATOM 813 O O . ALA A 1 98 ? 2.461 -1.430 11.359 1.00 95.75 98 ALA A O 1
ATOM 814 N N . VAL A 1 99 ? 4.266 -0.254 12.055 1.00 94.62 99 VAL A N 1
ATOM 815 C CA . VAL A 1 99 ? 4.898 0.031 10.754 1.00 94.62 99 VAL A CA 1
ATOM 816 C C . VAL A 1 99 ? 4.137 1.067 9.920 1.00 94.62 99 VAL A C 1
ATOM 818 O O . VAL A 1 99 ? 4.721 2.066 9.519 1.00 94.62 99 VAL A O 1
ATOM 821 N N . TRP A 1 100 ? 2.834 0.887 9.699 1.00 96.69 100 TRP A N 1
ATOM 822 C CA . TRP A 1 100 ? 2.010 1.819 8.919 1.00 96.69 100 TRP A CA 1
ATOM 823 C C . TRP A 1 100 ? 2.021 3.247 9.481 1.00 96.69 100 TRP A C 1
ATOM 825 O O . TRP A 1 100 ? 2.118 4.207 8.717 1.00 96.69 100 TRP A O 1
ATOM 835 N N . LYS A 1 101 ? 1.981 3.386 10.812 1.00 96.38 101 LYS A N 1
ATOM 836 C CA . LYS A 1 101 ? 1.987 4.677 11.517 1.00 96.38 101 LYS A CA 1
ATOM 837 C C . LYS A 1 101 ? 3.173 5.577 11.170 1.00 96.38 101 LYS A C 1
ATOM 839 O O . LYS A 1 101 ? 3.032 6.798 11.188 1.00 96.38 101 LYS A O 1
ATOM 844 N N . ASP A 1 102 ? 4.315 4.986 10.820 1.00 95.06 102 ASP A N 1
ATOM 845 C CA . ASP A 1 102 ? 5.533 5.727 10.485 1.00 95.06 102 ASP A CA 1
ATOM 846 C C . ASP A 1 102 ? 5.404 6.414 9.108 1.00 95.06 102 ASP A C 1
ATOM 848 O O . ASP A 1 102 ? 6.127 7.361 8.811 1.00 95.06 102 ASP A O 1
ATOM 852 N N . TYR A 1 103 ? 4.418 5.998 8.301 1.00 95.31 103 TYR A N 1
ATOM 853 C CA . TYR A 1 103 ? 4.117 6.513 6.961 1.00 95.31 103 TYR A CA 1
ATOM 854 C C . TYR A 1 103 ? 2.691 7.064 6.850 1.00 95.31 103 TYR A C 1
ATOM 856 O O . TYR A 1 103 ? 2.146 7.168 5.751 1.00 95.31 103 TYR A O 1
ATOM 864 N N . LYS A 1 104 ? 2.076 7.435 7.981 1.00 96.25 104 LYS A N 1
ATOM 865 C CA . LYS A 1 104 ? 0.685 7.916 8.070 1.00 96.25 104 LYS A CA 1
ATOM 866 C C . LYS A 1 104 ? 0.343 9.070 7.117 1.00 96.25 104 LYS A C 1
ATOM 868 O O . LYS A 1 104 ? -0.796 9.153 6.663 1.00 96.25 104 LYS A O 1
ATOM 873 N N . GLU A 1 105 ? 1.324 9.910 6.782 1.00 97.12 105 GLU A N 1
ATOM 874 C CA . GLU A 1 105 ? 1.186 11.043 5.852 1.00 97.12 105 GLU A CA 1
ATOM 875 C C . GLU A 1 105 ? 0.909 10.596 4.407 1.00 97.12 105 GLU A C 1
ATOM 877 O O . GLU A 1 105 ? 0.391 11.364 3.603 1.00 97.12 105 GLU A O 1
ATOM 882 N N . PHE A 1 106 ? 1.219 9.340 4.074 1.00 97.31 106 PHE A N 1
ATOM 883 C CA . PHE A 1 106 ? 0.947 8.739 2.770 1.00 97.31 106 PHE A CA 1
ATOM 884 C C . PHE A 1 106 ? -0.351 7.925 2.746 1.00 97.31 106 PHE A C 1
ATOM 886 O O . PHE A 1 106 ? -0.656 7.315 1.722 1.00 97.31 106 PHE A O 1
ATOM 893 N N . ILE A 1 107 ? -1.102 7.889 3.853 1.00 98.06 107 ILE A N 1
ATOM 894 C CA . ILE A 1 107 ? -2.323 7.092 4.004 1.00 98.06 107 ILE A CA 1
ATOM 895 C C . ILE A 1 107 ? -3.542 8.000 3.864 1.00 98.06 107 ILE A C 1
ATOM 897 O O . ILE A 1 107 ? -3.766 8.905 4.676 1.00 98.06 107 ILE A O 1
ATOM 901 N N . TYR A 1 108 ? -4.346 7.713 2.844 1.00 98.50 108 TYR A N 1
ATOM 902 C CA . TYR A 1 108 ? -5.504 8.496 2.435 1.00 98.50 108 TYR A CA 1
ATOM 903 C C . TYR A 1 108 ? -6.772 7.630 2.381 1.00 98.50 108 TYR A C 1
ATOM 905 O O . TYR A 1 108 ? -6.700 6.420 2.127 1.00 98.50 108 TYR A O 1
ATOM 913 N N . PRO A 1 109 ? -7.953 8.227 2.599 1.00 98.44 109 PRO A N 1
ATOM 914 C CA . PRO A 1 109 ? -9.224 7.548 2.382 1.00 98.44 109 PRO A CA 1
ATOM 915 C C . PRO A 1 109 ? -9.414 7.198 0.901 1.00 98.44 109 PRO A C 1
ATOM 917 O O . PRO A 1 109 ? -9.106 7.989 0.011 1.00 98.44 109 PRO A O 1
ATOM 920 N N . LEU A 1 110 ? -9.970 6.019 0.622 1.00 98.12 110 LEU A N 1
ATOM 921 C CA . LEU A 1 110 ? -10.241 5.554 -0.740 1.00 98.12 110 LEU A CA 1
ATOM 922 C C . LEU A 1 110 ? -11.140 6.515 -1.532 1.00 98.12 110 LEU A C 1
ATOM 924 O O . LEU A 1 110 ? -11.022 6.575 -2.752 1.00 98.12 110 LEU A O 1
ATOM 928 N N . SER A 1 111 ? -12.004 7.289 -0.869 1.00 97.38 111 SER A N 1
ATOM 929 C CA . SER A 1 111 ? -12.835 8.306 -1.527 1.00 97.38 111 SER A CA 1
ATOM 930 C C . SER A 1 111 ? -12.041 9.429 -2.202 1.00 97.38 111 SER A C 1
ATOM 932 O O . SER A 1 111 ? -12.572 10.074 -3.099 1.00 97.38 111 SER A O 1
ATOM 934 N N . GLU A 1 112 ? -10.791 9.670 -1.796 1.00 97.38 112 GLU A N 1
ATOM 935 C CA . GLU A 1 112 ? -9.900 10.671 -2.408 1.00 97.38 112 GLU A CA 1
ATOM 936 C C . GLU A 1 112 ? -9.112 10.125 -3.609 1.00 97.38 112 GLU A C 1
ATOM 938 O O . GLU A 1 112 ? -8.310 10.836 -4.222 1.00 97.38 112 GLU A O 1
ATOM 943 N N . TYR A 1 113 ? -9.285 8.846 -3.950 1.00 96.38 113 TYR A N 1
ATOM 944 C CA . TYR A 1 113 ? -8.657 8.288 -5.136 1.00 96.38 113 TYR A CA 1
ATOM 945 C C . TYR A 1 113 ? -9.418 8.717 -6.399 1.00 96.38 113 TYR A C 1
ATOM 947 O O . TYR A 1 113 ? -10.546 8.289 -6.645 1.00 96.38 113 TYR A O 1
ATOM 955 N N . HIS A 1 114 ? -8.758 9.519 -7.233 1.00 87.00 114 HIS A N 1
ATOM 956 C CA . HIS A 1 114 ? -9.211 9.873 -8.576 1.00 87.00 114 HIS A CA 1
ATOM 957 C C . HIS A 1 114 ? -8.231 9.254 -9.578 1.00 87.00 114 HIS A C 1
ATOM 959 O O . HIS A 1 114 ? -7.039 9.571 -9.555 1.00 87.00 114 HIS A O 1
ATOM 965 N N . GLY A 1 115 ? -8.721 8.279 -10.350 1.00 76.06 115 GLY A N 1
ATOM 966 C CA . GLY A 1 115 ? -7.919 7.467 -11.270 1.00 76.06 115 GLY A CA 1
ATOM 967 C C . GLY A 1 115 ? -7.460 8.193 -12.520 1.00 76.06 115 GLY A C 1
ATOM 968 O O . GLY A 1 115 ? -8.158 9.137 -12.946 1.00 76.06 115 GLY A O 1
#

Radius of gyration: 12.87 Å; Cα contacts (8 Å, |Δi|>4): 269; chains: 1; bounding box: 27×27×35 Å

Sequence (115 aa):
MFQGCKKLKYISVPPIPFGIFNDNVISYERVRLCGEWKHIPDYFFWGWEKRNLKAIIIESGIPPKITNTSGFFYGNHTINFAKIYVPNNSVEKYREAAVWKDYKEFIYPLSEYHG

Nearest PDB structures (foldseek):
  4fdw-assembly1_A  TM=5.989E-01  e=2.794E-03  Bacteroides ovatus ATCC 8483
  4fd0-assembly1_A  TM=5.366E-01  e=1.110E-03  Bacteroides caccae ATCC 43185
  2lz0-assembly1_A  TM=7.390E-01  e=5.002E-02  Pseudoflavonifractor capillosus ATCC 29799
  7xw6-assembly1_R  TM=4.762E-01  e=4.506E+00  Homo sapiens

Solvent-accessible surface area (backbone atoms only — not comparable to full-atom values): 6100 Å² total; per-residue (Å²): 101,57,64,82,42,77,77,52,32,73,50,74,42,65,76,52,93,63,46,52,47,48,28,73,43,38,40,32,35,32,43,32,41,42,56,76,36,73,48,53,35,60,39,24,44,24,75,55,74,40,70,45,26,48,38,37,37,38,54,28,67,54,70,45,48,61,58,77,58,19,26,61,49,49,95,86,41,37,43,66,70,22,36,36,26,26,37,65,96,20,40,67,57,33,40,69,32,80,72,44,35,78,45,34,93,40,57,38,39,42,87,76,66,79,132

pLDDT: mean 93.33, std 5.7, range [72.94, 98.69]